Protein AF-A0A7Y3F3Y5-F1 (afdb_monomer_lite)

Structure (mmCIF, N/CA/C/O backbone):
data_AF-A0A7Y3F3Y5-F1
#
_entry.id   AF-A0A7Y3F3Y5-F1
#
loop_
_atom_site.group_PDB
_atom_site.id
_atom_site.type_symbol
_atom_site.label_atom_id
_atom_site.label_alt_id
_atom_site.label_comp_id
_atom_site.label_asym_id
_atom_site.label_entity_id
_atom_site.label_seq_id
_atom_site.pdbx_PDB_ins_code
_atom_site.Cartn_x
_atom_site.Cartn_y
_atom_site.Cartn_z
_atom_site.occupancy
_atom_site.B_iso_or_equiv
_atom_site.auth_seq_id
_atom_site.auth_comp_id
_atom_site.auth_asym_id
_atom_site.auth_atom_id
_atom_site.pdbx_PDB_model_num
ATOM 1 N N . MET A 1 1 ? -24.044 -2.347 -25.970 1.00 71.00 1 MET A N 1
ATOM 2 C CA . MET A 1 1 ? -22.760 -1.609 -26.013 1.00 71.00 1 MET A CA 1
ATOM 3 C C . MET A 1 1 ? -21.631 -2.589 -25.733 1.00 71.00 1 MET A C 1
ATOM 5 O O . MET A 1 1 ? -21.785 -3.397 -24.826 1.00 71.00 1 MET A O 1
ATOM 9 N N . GLY A 1 2 ? -20.559 -2.576 -26.530 1.00 86.12 2 GLY A N 1
ATOM 10 C CA . GLY A 1 2 ? -19.401 -3.460 -26.341 1.00 86.12 2 GLY A CA 1
ATOM 11 C C . GLY A 1 2 ? -18.433 -2.920 -25.284 1.00 86.12 2 GLY A C 1
ATOM 12 O O . GLY A 1 2 ? -18.277 -1.708 -25.156 1.00 86.12 2 GLY A O 1
ATOM 13 N N . ARG A 1 3 ? -17.792 -3.811 -24.520 1.00 91.00 3 ARG A N 1
ATOM 14 C CA . ARG A 1 3 ? -16.761 -3.449 -23.535 1.00 91.00 3 ARG A CA 1
ATOM 15 C C . ARG A 1 3 ? -15.481 -3.026 -24.261 1.00 91.00 3 ARG A C 1
ATOM 17 O O . ARG A 1 3 ? -14.902 -3.840 -24.975 1.00 91.00 3 ARG A O 1
ATOM 24 N N . LEU A 1 4 ? -15.019 -1.795 -24.042 1.00 90.81 4 LEU A N 1
ATOM 25 C CA . LEU A 1 4 ? -13.695 -1.357 -24.484 1.00 90.81 4 LEU A CA 1
ATOM 26 C C . LEU A 1 4 ? -12.651 -1.828 -23.462 1.00 90.81 4 LEU A C 1
ATOM 28 O O . LEU A 1 4 ? -12.693 -1.419 -22.303 1.00 90.81 4 LEU A O 1
ATOM 32 N N . HIS A 1 5 ? -11.750 -2.721 -23.869 1.00 90.94 5 HIS A N 1
ATOM 33 C CA . HIS A 1 5 ? -10.692 -3.249 -23.007 1.00 90.94 5 HIS A CA 1
ATOM 34 C C . HIS A 1 5 ? -9.384 -2.499 -23.271 1.00 90.94 5 HIS A C 1
ATOM 36 O O . HIS A 1 5 ? -8.554 -2.938 -24.062 1.00 90.94 5 HIS A O 1
ATOM 42 N N . LEU A 1 6 ? -9.256 -1.323 -22.657 1.00 93.62 6 LEU A N 1
ATOM 43 C CA . LEU A 1 6 ? -8.018 -0.545 -22.688 1.00 93.62 6 LEU A CA 1
ATOM 44 C C . LEU A 1 6 ? -6.935 -1.219 -21.832 1.00 93.62 6 LEU A C 1
ATOM 46 O O . LEU A 1 6 ? -7.247 -2.032 -20.962 1.00 93.62 6 LEU A O 1
ATOM 50 N N . PHE A 1 7 ? -5.678 -0.879 -22.108 1.00 93.81 7 PHE A N 1
ATOM 51 C CA . PHE A 1 7 ? -4.503 -1.406 -21.420 1.00 93.81 7 PHE A CA 1
ATOM 52 C C . PHE A 1 7 ? -3.908 -0.370 -20.466 1.00 93.81 7 PHE A C 1
ATOM 54 O O . PHE A 1 7 ? -4.033 0.837 -20.683 1.00 93.81 7 PHE A O 1
ATOM 61 N N . GLU A 1 8 ? -3.214 -0.852 -19.441 1.00 92.88 8 GLU A N 1
ATOM 62 C CA . GLU A 1 8 ? -2.395 -0.016 -18.572 1.00 92.88 8 GLU A CA 1
ATOM 63 C C . GLU A 1 8 ? -1.007 0.152 -19.199 1.00 92.88 8 GLU A C 1
ATOM 65 O O . GLU A 1 8 ? -0.404 -0.799 -19.707 1.00 92.88 8 GLU A O 1
ATOM 70 N N . LEU A 1 9 ? -0.506 1.389 -19.212 1.00 93.31 9 LEU A N 1
ATOM 71 C CA . LEU A 1 9 ? 0.822 1.687 -19.756 1.00 93.31 9 LEU A CA 1
ATOM 72 C C . LEU A 1 9 ? 1.922 1.016 -18.925 1.00 93.31 9 LEU A C 1
ATOM 74 O O . LEU A 1 9 ? 2.884 0.508 -19.491 1.00 93.31 9 LEU A O 1
ATOM 78 N N . GLU A 1 10 ? 1.744 0.971 -17.603 1.00 92.19 10 GLU A N 1
ATOM 79 C CA . GLU A 1 10 ? 2.697 0.389 -16.651 1.00 92.19 10 GLU A CA 1
ATOM 80 C C . GLU A 1 10 ? 2.825 -1.140 -16.764 1.00 92.19 10 GLU A C 1
ATOM 82 O O . GLU A 1 10 ? 3.827 -1.700 -16.318 1.00 92.19 10 GLU A O 1
ATOM 87 N N . ASP A 1 11 ? 1.854 -1.802 -17.402 1.00 93.81 11 ASP A N 1
ATOM 88 C CA . ASP A 1 11 ? 1.839 -3.253 -17.633 1.00 93.81 11 ASP A CA 1
ATOM 89 C C . ASP A 1 11 ? 2.576 -3.671 -18.914 1.00 93.81 11 ASP A C 1
ATOM 91 O O . ASP A 1 11 ? 2.800 -4.860 -19.158 1.00 93.81 11 ASP A O 1
ATOM 95 N N . GLN A 1 12 ? 2.957 -2.716 -19.767 1.00 95.31 12 GLN A N 1
ATOM 96 C CA . GLN A 1 12 ? 3.653 -3.035 -21.008 1.00 95.31 12 GLN A CA 1
ATOM 97 C C . GLN A 1 12 ? 5.101 -3.441 -20.719 1.00 95.31 12 GLN A C 1
ATOM 99 O O . GLN A 1 12 ? 5.826 -2.728 -20.033 1.00 95.31 12 GLN A O 1
ATOM 104 N N . GLY A 1 13 ? 5.576 -4.543 -21.309 1.00 95.44 13 GLY A N 1
ATOM 105 C CA . GLY A 1 13 ? 6.934 -5.054 -21.053 1.00 95.44 13 GLY A CA 1
ATOM 106 C C . GLY A 1 13 ? 8.080 -4.104 -21.441 1.00 95.44 13 GLY A C 1
ATOM 107 O O . GLY A 1 13 ? 9.206 -4.291 -20.991 1.00 95.44 13 GLY A O 1
ATOM 108 N N . TRP A 1 14 ? 7.806 -3.084 -22.262 1.00 96.12 14 TRP A N 1
ATOM 109 C CA . TRP A 1 14 ? 8.760 -2.028 -22.622 1.00 96.12 14 TRP A CA 1
ATOM 110 C C . TRP A 1 14 ? 8.726 -0.823 -21.671 1.00 96.12 14 TRP A C 1
ATOM 112 O O . TRP A 1 14 ? 9.574 0.064 -21.787 1.00 96.12 14 TRP A O 1
ATOM 122 N N . PHE A 1 15 ? 7.749 -0.746 -20.765 1.00 96.19 15 PHE A N 1
ATOM 123 C CA . PHE A 1 15 ? 7.576 0.411 -19.900 1.00 96.19 15 PHE A CA 1
ATOM 124 C C . PHE A 1 15 ? 8.750 0.527 -18.913 1.00 96.19 15 PHE A C 1
ATOM 126 O O . PHE A 1 15 ? 9.124 -0.467 -18.282 1.00 96.19 15 PHE A O 1
ATOM 133 N N . PRO A 1 16 ? 9.361 1.716 -18.749 1.00 96.50 16 PRO A N 1
ATOM 134 C CA . PRO A 1 16 ? 10.539 1.857 -17.904 1.00 96.50 16 PRO A CA 1
ATOM 135 C C . PRO A 1 16 ? 10.261 1.475 -16.446 1.00 96.50 16 PRO A C 1
ATOM 137 O O . PRO A 1 16 ? 9.465 2.116 -15.758 1.00 96.50 16 PRO A O 1
ATOM 140 N N . ALA A 1 17 ? 10.985 0.472 -15.942 1.00 94.56 17 ALA A N 1
ATOM 141 C CA . ALA A 1 17 ? 10.793 -0.044 -14.586 1.00 94.56 17 ALA A CA 1
ATOM 142 C C . ALA A 1 17 ? 10.971 1.033 -13.501 1.00 94.56 17 ALA A C 1
ATOM 144 O O . ALA A 1 17 ? 10.224 1.055 -12.527 1.00 94.56 17 ALA A O 1
ATOM 145 N N . PHE A 1 18 ? 11.920 1.961 -13.681 1.00 95.31 18 PHE A N 1
ATOM 146 C CA . PHE A 1 18 ? 12.134 3.046 -12.719 1.00 95.31 18 PHE A CA 1
ATOM 147 C C . PHE A 1 18 ? 10.920 3.981 -12.626 1.00 95.31 18 PHE A C 1
ATOM 149 O O . PHE A 1 18 ? 10.593 4.440 -11.537 1.00 95.31 18 PHE A O 1
ATOM 156 N N . LEU A 1 19 ? 10.239 4.243 -13.748 1.00 95.19 19 LEU A N 1
ATOM 157 C CA . LEU A 1 19 ? 9.080 5.130 -13.789 1.00 95.19 19 LEU A CA 1
ATOM 158 C C . LEU A 1 19 ? 7.861 4.457 -13.151 1.00 95.19 19 LEU A C 1
ATOM 160 O O . LEU A 1 19 ? 7.150 5.092 -12.378 1.00 95.19 19 LEU A O 1
ATOM 164 N N . ARG A 1 20 ? 7.678 3.155 -13.408 1.00 93.62 20 ARG A N 1
ATOM 165 C CA . ARG A 1 20 ? 6.647 2.322 -12.764 1.00 93.62 20 ARG A CA 1
ATOM 166 C C . ARG A 1 20 ? 6.807 2.308 -11.245 1.00 93.62 20 ARG A C 1
ATOM 168 O O . ARG A 1 20 ? 5.861 2.561 -10.504 1.00 93.62 20 ARG A O 1
ATOM 175 N N . ASN A 1 21 ? 8.029 2.054 -10.780 1.00 92.44 21 ASN A N 1
ATOM 176 C CA . ASN A 1 21 ? 8.329 2.042 -9.350 1.00 92.44 21 ASN A CA 1
ATOM 177 C C . ASN A 1 21 ? 8.115 3.432 -8.735 1.00 92.44 21 ASN A C 1
ATOM 179 O O . ASN A 1 21 ? 7.444 3.545 -7.713 1.00 92.44 21 ASN A O 1
ATOM 183 N N . TYR A 1 22 ? 8.571 4.492 -9.411 1.00 94.06 22 TYR A N 1
ATOM 184 C CA . TYR A 1 22 ? 8.377 5.867 -8.952 1.00 94.06 22 TYR A CA 1
ATOM 185 C C . TYR A 1 22 ? 6.896 6.244 -8.798 1.00 94.06 22 TYR A C 1
ATOM 187 O O . TYR A 1 22 ? 6.540 6.935 -7.844 1.00 94.06 22 TYR A O 1
ATOM 195 N N . GLY A 1 23 ? 6.021 5.768 -9.691 1.00 92.44 23 GLY A N 1
ATOM 196 C CA . GLY A 1 23 ? 4.574 5.950 -9.556 1.00 92.44 23 GLY A CA 1
ATOM 197 C C . GLY A 1 23 ? 4.047 5.382 -8.236 1.00 92.44 23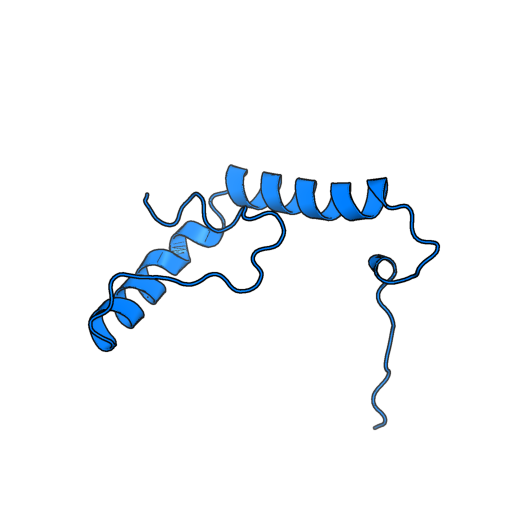 GLY A C 1
ATOM 198 O O . GLY A 1 23 ? 3.367 6.078 -7.478 1.00 92.44 23 GLY A O 1
ATOM 199 N N . THR A 1 24 ? 4.441 4.150 -7.907 1.00 90.44 24 THR A N 1
ATOM 200 C CA . THR A 1 24 ? 4.057 3.500 -6.643 1.00 90.44 24 THR A CA 1
ATOM 201 C C . THR A 1 24 ? 4.647 4.222 -5.425 1.00 90.44 24 THR A C 1
ATOM 203 O O . THR A 1 24 ? 3.931 4.456 -4.447 1.00 90.44 24 THR A O 1
ATOM 206 N N . ASP A 1 25 ? 5.912 4.642 -5.494 1.00 92.56 25 ASP A N 1
ATOM 207 C CA . ASP A 1 25 ? 6.596 5.367 -4.415 1.00 92.56 25 ASP A CA 1
ATOM 208 C C . ASP A 1 25 ? 5.944 6.729 -4.139 1.00 92.56 25 ASP A C 1
ATOM 210 O O . ASP A 1 25 ? 5.742 7.122 -2.986 1.00 92.56 25 ASP A O 1
ATOM 214 N N . PHE A 1 26 ? 5.553 7.451 -5.191 1.00 92.88 26 PHE A N 1
ATOM 215 C CA . PHE A 1 26 ? 4.862 8.728 -5.058 1.00 92.88 26 PHE A CA 1
ATOM 216 C C . PHE A 1 26 ? 3.493 8.567 -4.383 1.00 92.88 26 PHE A C 1
ATOM 218 O O . PHE A 1 26 ? 3.160 9.326 -3.466 1.00 92.88 26 PHE A O 1
ATOM 225 N N . LEU A 1 27 ? 2.714 7.556 -4.782 1.00 92.00 27 LEU A N 1
ATOM 226 C CA . LEU A 1 27 ? 1.427 7.252 -4.149 1.00 92.00 27 LEU A CA 1
ATOM 227 C C . LEU A 1 27 ? 1.601 6.855 -2.679 1.00 92.00 27 LEU A C 1
ATOM 229 O O . LEU A 1 27 ? 0.842 7.315 -1.820 1.00 92.00 27 LEU A O 1
ATOM 233 N N . GLN A 1 28 ? 2.628 6.058 -2.371 1.00 92.00 28 GLN A N 1
ATOM 234 C CA . GLN A 1 28 ? 2.986 5.710 -0.999 1.00 92.00 28 GLN A CA 1
ATOM 235 C C . GLN A 1 28 ? 3.307 6.969 -0.180 1.00 92.00 28 GLN A C 1
ATOM 237 O O . GLN A 1 28 ? 2.746 7.159 0.905 1.00 92.00 28 GLN A O 1
ATOM 242 N N . PHE A 1 29 ? 4.169 7.849 -0.699 1.00 92.81 29 PHE A N 1
ATOM 243 C CA . PHE A 1 29 ? 4.527 9.112 -0.057 1.00 92.81 29 PHE A CA 1
ATOM 244 C C . PHE A 1 29 ? 3.294 9.979 0.214 1.00 92.81 29 PHE A C 1
ATOM 246 O O . PHE A 1 29 ? 3.097 10.430 1.345 1.00 92.81 29 PHE A O 1
ATOM 253 N N . LEU A 1 30 ? 2.442 10.182 -0.794 1.00 93.19 30 LEU A N 1
ATOM 254 C CA . LEU A 1 30 ? 1.246 11.011 -0.679 1.00 93.19 30 LEU A CA 1
ATOM 255 C C . LEU A 1 30 ? 0.270 10.449 0.363 1.00 93.19 30 LEU A C 1
ATOM 257 O O . LEU A 1 30 ? -0.199 11.187 1.235 1.00 93.19 30 LEU A O 1
ATOM 261 N N . SER A 1 31 ? 0.007 9.141 0.305 1.00 91.62 31 SER A N 1
ATOM 262 C CA . SER A 1 31 ? -0.842 8.426 1.263 1.00 91.62 31 SER A CA 1
ATOM 263 C C . SER A 1 31 ? -0.345 8.612 2.698 1.00 91.62 31 SER A C 1
ATOM 265 O O . SER A 1 31 ? -1.103 9.009 3.591 1.00 91.62 31 SER A O 1
ATOM 267 N N . ASN A 1 32 ? 0.957 8.396 2.906 1.00 90.44 32 ASN A N 1
ATOM 268 C CA . ASN A 1 32 ? 1.590 8.527 4.209 1.00 90.44 32 ASN A CA 1
ATOM 269 C C . ASN A 1 32 ? 1.557 9.975 4.709 1.00 90.44 32 ASN A C 1
ATOM 271 O O . ASN A 1 32 ? 1.193 10.220 5.859 1.00 90.44 32 ASN A O 1
ATOM 275 N N . LYS A 1 33 ? 1.895 10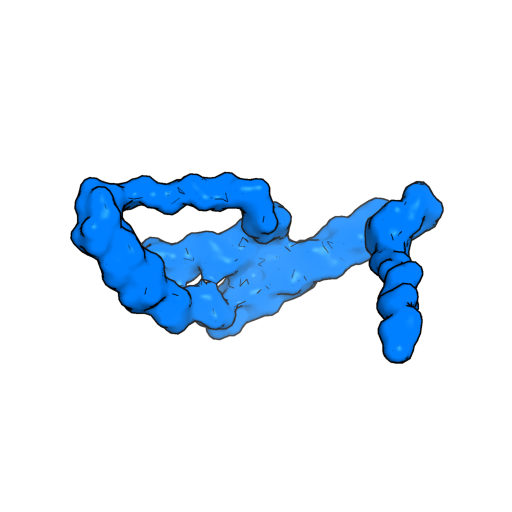.949 3.859 1.00 92.94 33 LYS A N 1
ATOM 276 C CA . LYS A 1 33 ? 1.994 12.359 4.255 1.00 92.94 33 LYS A CA 1
ATOM 277 C C . LYS A 1 33 ? 0.643 12.958 4.646 1.00 92.94 33 LYS A C 1
ATOM 279 O O . LYS A 1 33 ? 0.588 13.801 5.540 1.00 92.94 33 LYS A O 1
ATOM 284 N N . THR A 1 34 ? -0.431 12.521 3.993 1.00 92.69 34 THR A N 1
ATOM 285 C CA . THR A 1 34 ? -1.786 13.067 4.179 1.00 92.69 34 THR A CA 1
ATOM 286 C C . THR A 1 34 ? -2.631 12.296 5.191 1.00 92.69 34 THR A C 1
ATOM 288 O O . THR A 1 34 ? -3.718 12.752 5.538 1.00 92.69 34 THR A O 1
ATOM 291 N N . LYS A 1 35 ? -2.151 11.148 5.691 1.00 91.94 35 LYS A N 1
ATOM 292 C CA . LYS A 1 35 ? -2.934 10.224 6.532 1.00 91.94 35 LYS A CA 1
ATOM 293 C C . LYS A 1 35 ? -4.228 9.764 5.851 1.00 91.94 35 LYS A C 1
ATOM 295 O O . LYS A 1 35 ? -5.240 9.555 6.522 1.00 91.94 35 LYS A O 1
ATOM 300 N N . MET A 1 36 ? -4.191 9.601 4.527 1.00 91.19 36 MET A N 1
ATOM 301 C CA . MET A 1 36 ? -5.374 9.373 3.688 1.00 91.19 36 MET A CA 1
ATOM 302 C C . MET A 1 36 ? -6.235 8.196 4.164 1.00 91.19 36 MET A C 1
ATOM 304 O O . MET A 1 36 ? -7.459 8.282 4.149 1.00 91.19 36 MET A O 1
ATOM 308 N N . TYR A 1 37 ? -5.603 7.125 4.649 1.00 89.56 37 TYR A N 1
ATOM 309 C CA . TYR A 1 37 ? -6.295 5.911 5.088 1.00 89.56 37 TYR A CA 1
ATOM 310 C C . TYR A 1 37 ? -6.720 5.909 6.558 1.00 89.56 37 TYR A C 1
ATOM 312 O O . TYR A 1 37 ? -7.443 5.007 6.967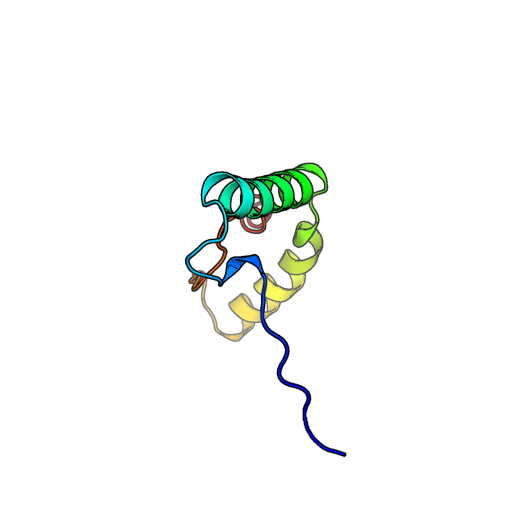 1.00 89.56 37 TYR A O 1
ATOM 320 N N . ARG A 1 38 ? -6.374 6.923 7.362 1.00 91.25 38 ARG A N 1
ATOM 321 C CA . ARG A 1 38 ? -6.768 6.971 8.783 1.00 91.25 38 ARG A CA 1
ATOM 322 C C . ARG A 1 38 ? -8.281 6.783 9.024 1.00 91.25 38 ARG A C 1
ATOM 324 O O . ARG A 1 38 ? -8.634 6.083 9.970 1.00 91.25 38 ARG A O 1
ATOM 331 N N . PRO A 1 39 ? -9.201 7.334 8.206 1.00 92.00 39 PRO A N 1
ATOM 332 C CA . PRO A 1 39 ? -10.639 7.150 8.427 1.00 92.00 39 PRO A CA 1
ATOM 333 C C . PRO A 1 39 ? -11.124 5.691 8.343 1.00 92.00 39 PRO A C 1
ATOM 335 O O . PRO A 1 39 ? -12.153 5.357 8.937 1.00 92.00 39 PRO A O 1
ATOM 338 N N . VAL A 1 40 ? -10.391 4.807 7.650 1.00 91.62 40 VAL A N 1
ATOM 339 C CA . VAL A 1 40 ? -10.790 3.400 7.464 1.00 91.62 40 VAL A CA 1
ATOM 340 C C . VAL A 1 40 ? -10.687 2.576 8.751 1.00 91.62 40 VAL A C 1
ATOM 342 O O . VAL A 1 40 ? -11.360 1.554 8.868 1.00 91.62 40 VAL A O 1
ATOM 345 N N . VAL A 1 41 ? -9.906 3.030 9.741 1.00 92.31 41 VAL A N 1
ATOM 346 C CA . VAL A 1 41 ? -9.658 2.305 11.002 1.00 92.31 41 VAL A CA 1
ATOM 347 C C . VAL A 1 41 ? -10.968 1.911 11.683 1.00 92.31 41 VAL A C 1
ATOM 349 O O . VAL A 1 41 ? -11.165 0.748 12.017 1.00 92.31 41 VAL A O 1
ATOM 352 N N . SER A 1 42 ? -11.929 2.834 11.771 1.00 93.19 42 SER A N 1
ATOM 353 C CA . SER A 1 42 ? -13.235 2.559 12.391 1.00 93.19 42 SER A CA 1
ATOM 354 C C . SER A 1 42 ? -14.048 1.468 11.676 1.00 93.19 42 SER A C 1
ATOM 356 O O . SER A 1 42 ? -14.877 0.798 12.294 1.00 93.19 42 SER A O 1
ATOM 358 N N . ILE A 1 43 ? -13.836 1.285 10.371 1.00 94.12 43 ILE A N 1
ATOM 359 C CA . ILE A 1 43 ? -14.496 0.249 9.570 1.00 94.12 43 ILE A CA 1
ATOM 360 C C . ILE A 1 43 ? -13.806 -1.095 9.815 1.00 94.12 43 ILE A C 1
ATOM 362 O O . ILE A 1 4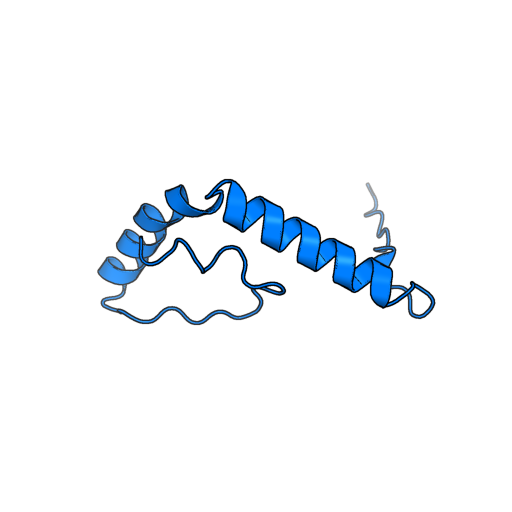3 ? -14.487 -2.097 10.043 1.00 94.12 43 ILE A O 1
ATOM 366 N N . LEU A 1 44 ? -12.470 -1.106 9.838 1.00 93.19 44 LEU A N 1
ATOM 367 C CA . LEU A 1 44 ? -11.677 -2.299 10.136 1.00 93.19 44 LEU A CA 1
ATOM 368 C C . LEU A 1 44 ? -11.953 -2.821 11.549 1.00 93.19 44 LEU A C 1
ATOM 370 O O . LEU A 1 44 ? -12.230 -4.005 11.712 1.00 93.19 44 LEU A O 1
ATOM 374 N N . GLU A 1 45 ? -11.987 -1.945 12.555 1.00 93.75 45 GLU A N 1
ATOM 375 C CA . GLU A 1 45 ? -12.314 -2.313 13.938 1.00 93.75 45 GLU A CA 1
ATOM 376 C C . GLU A 1 45 ? -13.693 -2.966 14.060 1.00 93.75 45 GLU A C 1
ATOM 378 O O . GLU A 1 45 ? -13.860 -3.941 14.794 1.00 93.75 45 GLU A O 1
ATOM 383 N N . LYS A 1 46 ? -14.695 -2.450 13.337 1.00 95.88 46 LYS A N 1
ATOM 384 C CA . LYS A 1 46 ? -16.037 -3.050 13.305 1.00 95.88 46 LYS A CA 1
ATOM 385 C C . LYS A 1 46 ? -16.004 -4.454 12.704 1.00 95.88 46 LYS A C 1
ATOM 387 O O . LYS A 1 46 ? -16.658 -5.347 13.237 1.00 95.88 46 LYS A O 1
ATOM 392 N N . GLY A 1 47 ? -15.253 -4.644 11.619 1.00 96.12 47 GLY A N 1
ATOM 393 C CA . GLY A 1 47 ? -15.060 -5.949 10.986 1.00 96.12 47 GLY A CA 1
ATOM 394 C C . GLY A 1 47 ? -14.391 -6.947 11.929 1.00 96.12 47 GLY A C 1
ATOM 395 O O . GLY A 1 47 ? -14.967 -7.998 12.194 1.00 96.12 47 GLY A O 1
ATOM 396 N N . LEU A 1 48 ? -13.248 -6.562 12.503 1.00 95.94 48 LEU A N 1
ATOM 397 C CA . LEU A 1 48 ? -12.465 -7.362 13.450 1.00 95.94 48 LEU A CA 1
ATOM 398 C C . LEU A 1 48 ? -13.292 -7.794 14.669 1.00 95.94 48 LEU A C 1
ATOM 400 O O . LEU A 1 48 ? -13.322 -8.972 15.018 1.00 95.94 48 LEU A O 1
ATOM 404 N N . LYS A 1 49 ? -14.055 -6.867 15.267 1.00 96.88 49 LYS A N 1
ATOM 405 C CA . LYS A 1 49 ? -14.966 -7.188 16.381 1.00 96.88 49 LYS A CA 1
ATOM 406 C C . LYS A 1 49 ? -16.066 -8.164 15.971 1.00 96.88 49 LYS A C 1
ATOM 408 O O . LYS A 1 49 ? -16.432 -9.028 16.759 1.00 96.88 49 LYS A O 1
ATOM 413 N N . LYS A 1 50 ? -16.600 -8.039 14.752 1.00 98.00 50 LYS A N 1
ATOM 414 C CA . LYS A 1 50 ? -17.681 -8.902 14.258 1.00 98.00 50 LYS A CA 1
ATOM 415 C C . LYS A 1 50 ? -17.212 -10.334 13.988 1.00 98.00 50 LYS A C 1
ATOM 417 O O . LYS A 1 50 ? -17.990 -11.255 14.209 1.00 98.00 50 LYS A O 1
ATOM 422 N N . CYS A 1 51 ? -15.984 -10.521 13.505 1.00 97.06 51 CYS A N 1
ATOM 423 C CA . CYS A 1 51 ? -15.411 -11.853 13.289 1.00 97.06 51 CYS A CA 1
ATOM 424 C C . CYS A 1 51 ? -14.624 -12.397 14.489 1.00 97.06 51 CYS A C 1
ATOM 426 O O . CYS A 1 51 ? -14.188 -13.540 14.432 1.00 97.06 51 CYS A O 1
ATOM 428 N N . ASN A 1 52 ? -14.491 -11.623 15.572 1.00 96.75 52 ASN A N 1
ATOM 429 C CA . ASN A 1 52 ? -13.684 -11.972 16.741 1.00 96.75 52 ASN A CA 1
ATOM 430 C C . ASN A 1 52 ? -12.216 -12.277 16.381 1.00 96.75 52 ASN A C 1
ATOM 432 O O . ASN A 1 52 ? -11.616 -13.215 16.898 1.00 96.75 52 ASN A O 1
ATOM 436 N N . GLU A 1 53 ? -11.647 -11.464 15.492 1.00 96.62 53 GLU A N 1
ATOM 437 C CA . GLU A 1 53 ? -10.256 -11.569 15.054 1.00 96.62 53 GLU A CA 1
ATOM 438 C C . GLU A 1 53 ? -9.470 -10.311 15.421 1.00 96.62 53 GLU A C 1
ATOM 440 O O . GLU A 1 53 ? -10.020 -9.217 15.548 1.00 96.62 53 GLU A O 1
ATOM 445 N N . ASN A 1 54 ? -8.153 -10.457 15.550 1.00 93.50 54 ASN A N 1
ATOM 446 C CA . ASN A 1 54 ? -7.219 -9.348 15.774 1.00 93.50 54 ASN A CA 1
ATOM 447 C C . ASN A 1 54 ? -6.106 -9.286 14.716 1.00 93.50 54 ASN A C 1
ATOM 449 O O . ASN A 1 54 ? -5.135 -8.546 14.872 1.00 93.50 54 ASN A O 1
ATOM 453 N N . ARG A 1 55 ? -6.240 -10.068 13.640 1.00 91.94 55 ARG A N 1
ATOM 454 C CA . ARG A 1 55 ? -5.258 -10.165 12.560 1.00 91.94 55 ARG A CA 1
ATOM 455 C C . ARG A 1 55 ? -5.844 -9.624 11.269 1.00 91.94 55 ARG A C 1
ATOM 457 O O . ARG A 1 55 ? -6.956 -9.971 10.884 1.00 91.94 55 ARG A O 1
ATOM 464 N N . ILE A 1 56 ? -5.052 -8.816 10.578 1.00 90.19 56 ILE A N 1
ATOM 465 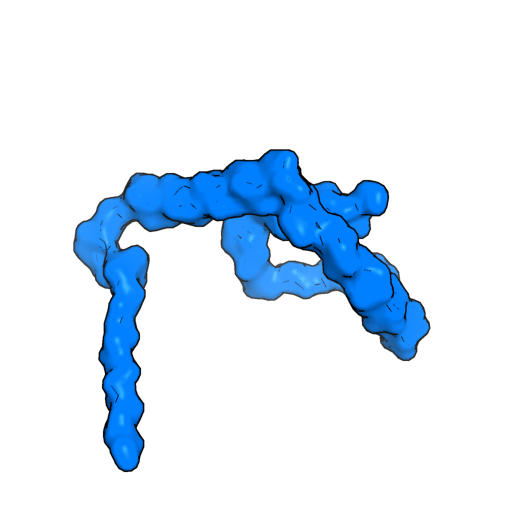C CA . ILE A 1 56 ? -5.325 -8.369 9.215 1.00 90.19 56 ILE A CA 1
ATOM 466 C C . ILE A 1 56 ? -4.261 -9.002 8.321 1.00 90.19 56 ILE A C 1
ATOM 468 O O . ILE A 1 56 ? -3.069 -8.897 8.610 1.00 90.19 56 ILE A O 1
ATOM 472 N N . LEU A 1 57 ? -4.698 -9.675 7.257 1.00 90.50 57 LEU A N 1
ATOM 473 C CA . LEU A 1 57 ? -3.822 -10.172 6.203 1.00 90.50 57 LEU A CA 1
ATOM 474 C C . LEU A 1 57 ? -3.894 -9.207 5.022 1.00 90.50 57 LEU A C 1
ATOM 476 O O . LEU A 1 57 ? -4.965 -8.992 4.459 1.00 90.50 57 LEU A O 1
ATOM 480 N N . ASP A 1 58 ? -2.753 -8.641 4.653 1.00 89.25 58 ASP A N 1
ATOM 481 C CA . ASP A 1 58 ? -2.618 -7.850 3.439 1.00 89.25 58 ASP A CA 1
ATOM 482 C C . ASP A 1 58 ? -2.278 -8.763 2.253 1.00 89.25 58 ASP A C 1
ATOM 484 O O . ASP A 1 58 ? -1.341 -9.558 2.322 1.00 89.25 58 ASP A O 1
ATOM 488 N N . LEU A 1 59 ? -3.059 -8.658 1.177 1.00 91.50 59 LEU A N 1
ATOM 489 C CA . LEU A 1 59 ? -2.912 -9.470 -0.034 1.00 91.50 59 LEU A CA 1
ATOM 490 C C . LEU A 1 59 ? -2.239 -8.711 -1.187 1.00 91.50 59 LEU A C 1
ATOM 492 O O . LEU A 1 59 ? -1.950 -9.322 -2.214 1.00 91.50 59 LEU A O 1
ATOM 496 N N . GLY A 1 60 ? -2.017 -7.397 -1.057 1.00 85.75 60 GLY A N 1
ATOM 497 C CA . GLY A 1 60 ? -1.561 -6.599 -2.195 1.00 85.75 60 GLY A CA 1
ATOM 498 C C . GLY A 1 60 ? -1.494 -5.093 -1.965 1.00 85.75 60 GLY A C 1
ATOM 499 O O . GLY A 1 60 ? -1.904 -4.339 -2.843 1.00 85.75 60 GLY A O 1
ATOM 500 N N . SER A 1 61 ? -0.974 -4.620 -0.830 1.00 83.44 61 SER A N 1
ATOM 501 C CA . SER A 1 61 ? -0.832 -3.174 -0.584 1.00 83.44 61 SER A CA 1
ATOM 502 C C . SER A 1 61 ? 0.204 -2.467 -1.468 1.00 83.44 61 SER A C 1
ATOM 504 O O . SER A 1 61 ? 0.341 -1.243 -1.377 1.00 83.44 61 SER A O 1
ATOM 506 N N . GLY A 1 62 ? 0.934 -3.199 -2.316 1.00 85.00 62 GLY A N 1
ATOM 507 C CA . GLY A 1 62 ? 1.954 -2.648 -3.206 1.00 85.00 62 GLY A CA 1
ATOM 508 C C . GLY A 1 62 ? 3.023 -1.905 -2.406 1.00 85.00 62 GLY A C 1
ATOM 509 O O . GLY A 1 62 ? 3.768 -2.512 -1.644 1.00 85.00 62 GLY A O 1
ATOM 510 N N . GLY A 1 63 ? 3.062 -0.578 -2.532 1.00 79.50 63 GLY A N 1
ATOM 511 C CA . GLY A 1 63 ? 3.944 0.282 -1.739 1.00 79.50 63 GLY A CA 1
ATOM 512 C C . GLY A 1 63 ? 3.622 0.339 -0.236 1.00 79.50 63 GLY A C 1
ATOM 513 O O . GLY A 1 63 ? 4.332 1.005 0.501 1.00 79.50 63 GLY A O 1
ATOM 514 N N . GLY A 1 64 ? 2.557 -0.279 0.282 1.00 77.69 64 GLY A N 1
ATOM 515 C CA . GLY A 1 64 ? 2.307 -0.376 1.734 1.00 77.69 64 GLY A CA 1
ATOM 516 C C . GLY A 1 64 ? 1.919 0.929 2.453 1.00 77.69 64 GLY A C 1
ATOM 517 O O . GLY A 1 64 ? 1.692 0.929 3.662 1.00 77.69 64 GLY A O 1
ATOM 518 N N . GLY A 1 65 ? 1.790 2.054 1.740 1.00 76.50 65 GLY A N 1
ATOM 519 C CA . GLY A 1 65 ? 1.568 3.385 2.332 1.00 76.50 65 GLY A CA 1
ATOM 520 C C . GLY A 1 65 ? 0.209 3.596 3.012 1.00 76.50 65 GLY A C 1
ATOM 521 O O . GLY A 1 65 ? 0.006 4.598 3.690 1.00 76.50 65 GLY A O 1
ATOM 522 N N . GLY A 1 66 ? -0.755 2.691 2.841 1.00 74.69 66 GLY A N 1
ATOM 523 C CA . GLY A 1 66 ? -2.023 2.746 3.578 1.00 74.69 66 GLY A CA 1
ATOM 524 C C . GLY A 1 66 ? -1.945 2.141 4.980 1.00 74.69 66 GLY A C 1
ATOM 525 O O . GLY A 1 66 ? -2.740 2.497 5.847 1.00 74.69 66 GLY A O 1
ATOM 526 N N . LEU A 1 67 ? -0.970 1.257 5.219 1.00 81.94 67 LEU A N 1
AT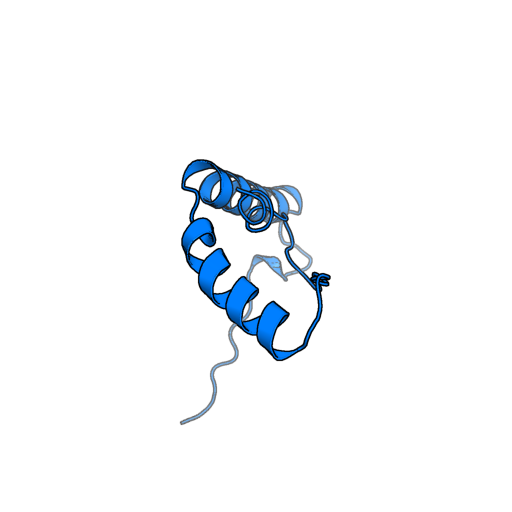OM 527 C CA . LEU A 1 67 ? -0.886 0.455 6.441 1.00 81.94 67 LEU A CA 1
ATOM 528 C C . LEU A 1 67 ? -0.288 1.223 7.626 1.00 81.94 67 LEU A C 1
ATOM 530 O O . LEU A 1 67 ? -0.636 0.942 8.770 1.00 81.94 67 LEU A O 1
ATOM 534 N N . LEU A 1 68 ? 0.575 2.214 7.368 1.00 82.81 68 LEU A N 1
ATOM 535 C CA . LEU A 1 68 ? 1.314 2.937 8.411 1.00 82.81 68 LEU A CA 1
ATOM 536 C C . LEU A 1 68 ? 0.393 3.571 9.469 1.00 82.81 68 LEU A C 1
ATOM 538 O O . LEU A 1 68 ? 0.723 3.587 10.651 1.00 82.81 68 LEU A O 1
ATOM 542 N N . TRP A 1 69 ? -0.774 4.062 9.050 1.00 85.19 69 TRP A N 1
ATOM 543 C CA . TRP A 1 69 ? -1.721 4.761 9.924 1.00 85.19 69 TRP A CA 1
ATOM 544 C C . TRP A 1 69 ? -2.783 3.855 10.558 1.00 85.19 69 TRP A C 1
ATOM 546 O O . TRP A 1 69 ? -3.685 4.360 11.223 1.00 85.19 69 TRP A O 1
ATOM 556 N N . LEU A 1 70 ? -2.708 2.534 10.360 1.00 81.00 70 LEU A N 1
ATOM 557 C CA . LEU A 1 70 ? -3.693 1.599 10.917 1.00 81.00 70 LEU A CA 1
ATOM 558 C C . LEU A 1 70 ? -3.526 1.346 12.420 1.00 81.00 70 LEU A C 1
ATOM 560 O O . LEU A 1 70 ? -4.447 0.839 13.049 1.00 81.00 70 LEU A O 1
ATOM 564 N N . ASN A 1 71 ? -2.377 1.709 12.993 1.00 70.69 71 ASN A N 1
ATOM 565 C CA . ASN A 1 71 ? -2.064 1.542 14.416 1.00 70.69 71 ASN A CA 1
ATOM 566 C C . ASN A 1 71 ? -1.943 2.894 15.155 1.00 70.69 71 ASN A C 1
ATOM 568 O O . ASN A 1 71 ? -1.118 3.036 16.055 1.00 70.69 71 ASN A O 1
ATOM 572 N N . SER A 1 72 ? -2.659 3.931 14.698 1.00 63.53 72 SER A N 1
ATOM 573 C CA . SER A 1 72 ? -2.514 5.327 15.169 1.00 63.53 72 SER A CA 1
ATOM 574 C C . SER A 1 72 ? -3.743 5.889 15.863 1.00 63.53 72 SER A C 1
ATOM 576 O O . SER A 1 72 ? -4.862 5.606 15.385 1.00 63.53 72 SER A O 1
#

Sequence (72 aa):
MGRLHLFELEDQGWFPAFLRNYGTDFLQFLSNKTKMYRPVVSILEKGLKKCNENRILDLGSGGGGGLLWLNS

Foldseek 3Di:
DDDDDDDDLLPDPPRDPVVNVVVLVVVLVVCQVVVVLLVCLVVVVVVCVVVVHDDDDDDPPPSCSNVPNNVD

pLDDT: mean 90.31, std 6.77, range [63.53, 98.0]

Radius of gyration: 16.68 Å; chains: 1; bounding box: 35×25×43 Å

Secondary structure (DSSP, 8-state):
--------GGGSTTS-HHHHHHHHHHHHHHHHHHTTTGGGHHHHHHHHHHHT------S--TT-TTTGGGG-